Protein AF-A0A533RP71-F1 (afdb_monomer)

Structure (mmCIF, N/CA/C/O backbone):
data_AF-A0A533RP71-F1
#
_entry.id   AF-A0A533RP71-F1
#
loop_
_atom_site.group_PDB
_atom_site.id
_atom_site.type_symbol
_atom_site.label_atom_id
_atom_site.label_alt_id
_atom_site.label_comp_id
_atom_site.label_asym_id
_atom_site.label_entity_id
_atom_site.label_seq_id
_atom_site.pdbx_PDB_ins_code
_atom_site.Cartn_x
_atom_site.Cartn_y
_atom_site.Cartn_z
_atom_site.occupancy
_atom_site.B_iso_or_equiv
_atom_site.auth_seq_id
_atom_site.auth_comp_id
_atom_site.auth_asym_id
_atom_site.auth_atom_id
_atom_site.pdbx_PDB_model_num
ATOM 1 N N . HIS A 1 1 ? -12.028 -6.235 8.389 1.00 89.00 1 HIS A N 1
ATOM 2 C CA . HIS A 1 1 ? -11.910 -6.235 6.922 1.00 89.00 1 HIS A CA 1
ATOM 3 C C . HIS A 1 1 ? -11.869 -4.805 6.426 1.00 89.00 1 HIS A C 1
ATOM 5 O O . HIS A 1 1 ? -12.549 -3.963 7.008 1.00 89.00 1 HIS A O 1
ATOM 11 N N . ILE A 1 2 ? -11.071 -4.540 5.397 1.00 93.75 2 ILE A N 1
ATOM 12 C CA . ILE A 1 2 ? -10.898 -3.216 4.809 1.00 93.75 2 ILE A CA 1
ATOM 13 C C . ILE A 1 2 ? -12.027 -2.959 3.805 1.00 93.75 2 ILE A C 1
ATOM 15 O O . ILE A 1 2 ? -12.148 -3.662 2.807 1.00 93.75 2 ILE A O 1
ATOM 19 N N . THR A 1 3 ? -12.886 -1.978 4.080 1.00 95.50 3 THR A N 1
ATOM 20 C CA . THR A 1 3 ? -14.077 -1.696 3.259 1.00 95.50 3 THR A CA 1
ATOM 21 C C . THR A 1 3 ? -13.779 -0.821 2.044 1.00 95.50 3 THR A C 1
ATOM 23 O O . THR A 1 3 ? -14.321 -1.063 0.967 1.00 95.50 3 THR A O 1
ATOM 26 N N . ASP A 1 4 ? -12.921 0.184 2.203 1.00 94.81 4 ASP A N 1
ATOM 27 C CA . ASP A 1 4 ? -12.465 1.068 1.130 1.00 94.81 4 ASP A CA 1
ATOM 28 C C . ASP A 1 4 ? -10.989 1.417 1.349 1.00 94.81 4 ASP A C 1
ATOM 30 O O . ASP A 1 4 ? -10.543 1.543 2.492 1.00 94.81 4 ASP A O 1
ATOM 34 N N . VAL A 1 5 ? -10.244 1.577 0.255 1.00 95.56 5 VAL A N 1
ATOM 35 C CA . VAL A 1 5 ? -8.827 1.967 0.261 1.00 95.56 5 VAL A CA 1
ATOM 36 C C . VAL A 1 5 ? -8.611 2.999 -0.823 1.00 95.56 5 VAL A C 1
ATOM 38 O O . VAL A 1 5 ? -9.123 2.871 -1.932 1.00 95.56 5 VAL A O 1
ATOM 41 N N . ARG A 1 6 ? -7.848 4.040 -0.498 1.00 94.69 6 ARG A N 1
ATOM 42 C CA . ARG A 1 6 ? -7.461 5.090 -1.438 1.00 94.69 6 ARG A CA 1
ATOM 43 C C . ARG A 1 6 ? -6.002 5.429 -1.217 1.00 94.69 6 ARG A C 1
ATOM 45 O O . ARG A 1 6 ? -5.522 5.360 -0.088 1.00 94.69 6 ARG A O 1
ATOM 52 N N . PHE A 1 7 ? -5.326 5.834 -2.282 1.00 94.50 7 PHE A N 1
ATOM 53 C CA . PHE A 1 7 ? -3.940 6.269 -2.221 1.00 94.50 7 PHE A CA 1
ATOM 54 C C . PHE A 1 7 ? -3.779 7.644 -2.862 1.00 94.50 7 PHE A C 1
ATOM 56 O O . PHE A 1 7 ? -4.541 8.047 -3.741 1.00 94.50 7 PHE A O 1
ATOM 63 N N . GLN A 1 8 ? -2.746 8.349 -2.423 1.00 92.81 8 GLN A N 1
ATOM 64 C CA . GLN A 1 8 ? -2.201 9.512 -3.099 1.00 92.81 8 GLN A CA 1
ATOM 65 C C . GLN A 1 8 ? -0.688 9.336 -3.090 1.00 92.81 8 GLN A C 1
ATOM 67 O O . GLN A 1 8 ? -0.092 9.178 -2.029 1.00 92.81 8 GLN A O 1
ATOM 72 N N . THR A 1 9 ? -0.073 9.329 -4.268 1.00 89.00 9 THR A N 1
ATOM 73 C CA . THR A 1 9 ? 1.368 9.113 -4.415 1.00 89.00 9 THR A CA 1
ATOM 74 C C . THR A 1 9 ? 1.957 10.145 -5.366 1.00 89.00 9 THR A C 1
ATOM 76 O O . THR A 1 9 ? 1.291 10.593 -6.302 1.00 89.00 9 THR A O 1
ATOM 79 N N . LEU A 1 10 ? 3.201 10.536 -5.109 1.00 86.88 10 LEU A N 1
ATOM 80 C CA . LEU A 1 10 ? 4.004 11.375 -5.988 1.00 86.88 10 LEU A CA 1
ATOM 81 C C . LEU A 1 10 ? 5.239 10.564 -6.369 1.00 86.88 10 LEU A C 1
ATOM 83 O O . LEU A 1 10 ? 6.069 10.259 -5.519 1.00 86.88 10 LEU A O 1
ATOM 87 N N . GLY A 1 11 ? 5.365 10.211 -7.642 1.00 83.75 11 GLY A N 1
ATOM 88 C CA . GLY A 1 11 ? 6.479 9.391 -8.092 1.00 83.75 11 GLY A CA 1
ATOM 89 C C . GLY A 1 11 ? 6.415 9.068 -9.574 1.00 83.75 11 GLY A C 1
ATOM 90 O O . GLY A 1 11 ? 5.586 9.593 -10.318 1.00 83.75 11 GLY A O 1
ATOM 91 N N . CYS A 1 12 ? 7.321 8.194 -10.006 1.00 87.19 12 CYS A N 1
ATOM 92 C CA . CYS A 1 12 ? 7.318 7.675 -11.368 1.00 87.19 12 CYS A CA 1
ATOM 93 C C . CYS A 1 12 ? 6.109 6.754 -11.616 1.00 87.19 12 CYS A C 1
ATOM 95 O O . CYS A 1 12 ? 5.443 6.315 -10.679 1.00 87.19 12 CYS A O 1
ATOM 97 N N . GLY A 1 13 ? 5.848 6.411 -12.883 1.00 87.88 13 GLY A N 1
ATOM 98 C CA . GLY A 1 13 ? 4.725 5.537 -13.249 1.00 87.88 13 GLY A CA 1
ATOM 99 C C . GLY A 1 13 ? 4.710 4.198 -12.500 1.00 87.88 13 GLY A C 1
ATOM 100 O O . GLY A 1 13 ? 3.635 3.716 -12.159 1.00 87.88 13 GLY A O 1
ATOM 101 N N . ALA A 1 14 ? 5.882 3.653 -12.150 1.00 86.12 14 ALA A N 1
ATOM 102 C CA . ALA A 1 14 ? 5.981 2.439 -11.341 1.00 86.12 14 ALA A CA 1
ATOM 103 C C . ALA A 1 14 ? 5.397 2.629 -9.932 1.00 86.12 14 ALA A C 1
ATOM 105 O O . ALA A 1 14 ? 4.661 1.767 -9.473 1.00 86.12 14 ALA A O 1
ATOM 106 N N . ALA A 1 15 ? 5.645 3.769 -9.278 1.00 86.38 15 ALA A N 1
ATOM 107 C CA . ALA A 1 15 ? 5.091 4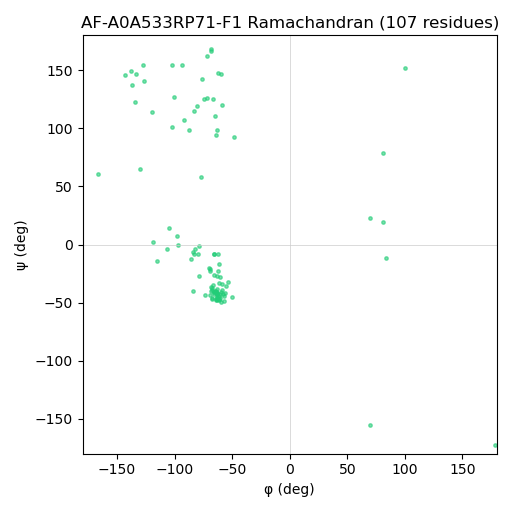.065 -7.954 1.00 86.38 15 ALA A CA 1
ATOM 108 C C . ALA A 1 15 ? 3.561 4.233 -7.985 1.00 86.38 15 ALA A C 1
ATOM 110 O O . ALA A 1 15 ? 2.868 3.848 -7.044 1.00 86.38 15 ALA A O 1
ATOM 111 N N . ILE A 1 16 ? 3.024 4.791 -9.075 1.00 91.12 16 ILE A N 1
ATOM 112 C CA . ILE A 1 16 ? 1.574 4.901 -9.285 1.00 91.12 16 ILE A CA 1
ATOM 113 C C . ILE A 1 16 ? 0.970 3.507 -9.492 1.00 91.12 16 ILE A C 1
ATOM 115 O O . ILE A 1 16 ? -0.036 3.180 -8.864 1.00 91.12 16 ILE A O 1
ATOM 119 N N . ALA A 1 17 ? 1.600 2.677 -10.328 1.00 91.69 17 ALA A N 1
ATOM 120 C CA . ALA A 1 17 ? 1.140 1.324 -10.620 1.00 91.69 17 ALA A CA 1
ATOM 121 C C . ALA A 1 17 ? 1.160 0.423 -9.373 1.00 91.69 17 ALA A C 1
ATOM 123 O O . ALA A 1 17 ? 0.151 -0.209 -9.067 1.00 91.69 17 ALA A O 1
ATOM 124 N N . THR A 1 18 ? 2.259 0.421 -8.609 1.00 91.69 18 THR A N 1
ATOM 125 C CA . THR A 1 18 ? 2.373 -0.366 -7.369 1.00 91.69 18 THR A CA 1
ATOM 126 C C . THR A 1 18 ? 1.358 0.084 -6.326 1.00 91.69 18 THR A C 1
ATOM 128 O O . THR A 1 18 ? 0.691 -0.757 -5.732 1.00 91.69 18 THR A O 1
ATOM 131 N N . SER A 1 19 ? 1.169 1.396 -6.147 1.00 92.69 19 SER A N 1
ATOM 132 C CA . SER A 1 19 ? 0.158 1.926 -5.222 1.00 92.69 19 SER A CA 1
ATOM 133 C C . SER A 1 19 ? -1.254 1.494 -5.624 1.00 92.69 19 SER A C 1
ATOM 135 O O . SER A 1 19 ? -2.017 1.048 -4.773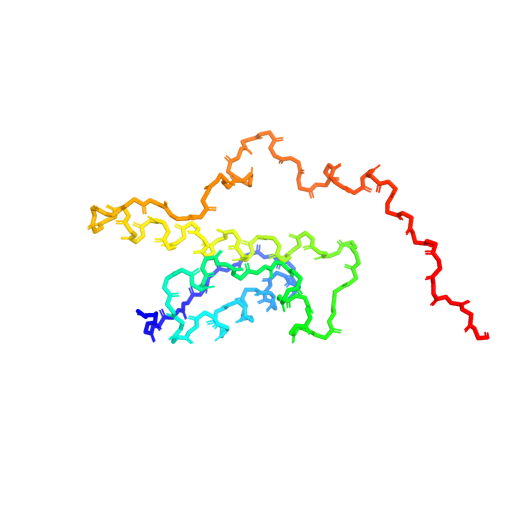 1.00 92.69 19 SER A O 1
ATOM 137 N N . SER A 1 20 ? -1.584 1.563 -6.918 1.00 93.81 20 SER A N 1
ATOM 138 C CA . SER A 1 20 ? -2.886 1.125 -7.429 1.00 93.81 20 SER A CA 1
ATOM 139 C C . SER A 1 20 ? -3.144 -0.354 -7.138 1.00 93.81 20 SER A C 1
ATOM 141 O O . SER A 1 20 ? -4.194 -0.695 -6.596 1.00 93.81 20 SER A O 1
ATOM 143 N N . ILE A 1 21 ? -2.184 -1.227 -7.448 1.00 94.69 21 ILE A N 1
ATOM 144 C CA . ILE A 1 21 ? -2.315 -2.670 -7.217 1.00 94.69 21 ILE A CA 1
ATOM 145 C C . ILE A 1 21 ? -2.447 -2.989 -5.730 1.00 94.69 21 ILE A C 1
ATOM 147 O O . ILE A 1 21 ? -3.353 -3.720 -5.348 1.00 94.69 21 ILE A O 1
ATOM 151 N N . VAL A 1 22 ? -1.622 -2.380 -4.875 1.00 94.81 22 VAL A N 1
ATOM 152 C CA . VAL A 1 22 ? -1.706 -2.570 -3.420 1.00 94.81 22 VAL A CA 1
ATOM 153 C C . VAL A 1 22 ? -3.098 -2.221 -2.893 1.00 94.81 22 VAL A C 1
ATOM 155 O O . VAL A 1 22 ? -3.637 -2.954 -2.064 1.00 94.81 22 VAL A O 1
ATOM 158 N N . THR A 1 23 ? -3.711 -1.137 -3.383 1.00 94.81 23 THR A N 1
ATOM 159 C CA . THR A 1 23 ? -5.070 -0.773 -2.958 1.00 94.81 23 THR A CA 1
ATOM 160 C C . THR A 1 23 ? -6.141 -1.752 -3.425 1.00 94.81 23 THR A C 1
ATOM 162 O O . THR A 1 23 ? -7.061 -2.032 -2.657 1.00 94.81 23 THR A O 1
ATOM 165 N N . GLU A 1 2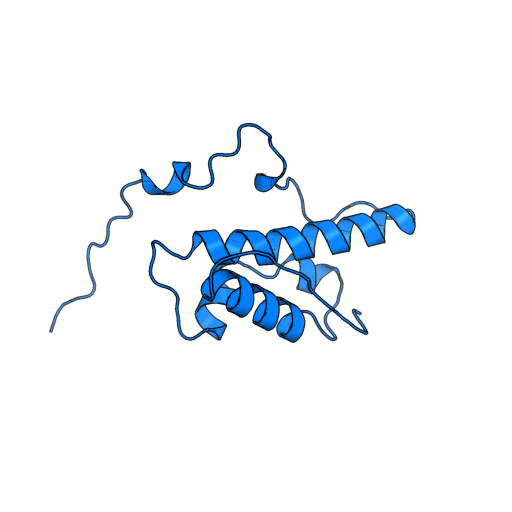4 ? -6.013 -2.302 -4.635 1.00 95.12 24 GLU A N 1
ATOM 166 C CA . GLU A 1 24 ? -6.942 -3.316 -5.143 1.00 95.12 24 GLU A CA 1
ATOM 167 C C . GLU A 1 24 ? -6.790 -4.638 -4.381 1.00 95.12 24 GLU A C 1
ATOM 169 O O . GLU A 1 24 ? -7.790 -5.212 -3.955 1.00 95.12 24 GLU A O 1
ATOM 174 N N . MET A 1 25 ? -5.552 -5.072 -4.115 1.00 94.19 25 MET A N 1
ATOM 175 C CA . MET A 1 25 ? -5.264 -6.275 -3.328 1.00 94.19 25 MET A CA 1
ATOM 176 C C . MET A 1 25 ? -5.809 -6.161 -1.902 1.00 94.19 25 MET A C 1
ATOM 178 O O . MET A 1 25 ? -6.472 -7.071 -1.418 1.00 94.19 25 MET A O 1
ATOM 182 N N . ALA A 1 26 ? -5.563 -5.040 -1.220 1.00 95.44 26 ALA A N 1
ATOM 183 C CA . ALA A 1 26 ? -5.945 -4.870 0.181 1.00 95.44 26 ALA A CA 1
ATOM 184 C C . ALA A 1 26 ? -7.466 -4.760 0.397 1.00 95.44 26 ALA A C 1
ATOM 186 O O . ALA A 1 26 ? -7.960 -4.963 1.512 1.00 95.44 26 ALA A O 1
ATOM 187 N N . LYS A 1 27 ? -8.235 -4.413 -0.640 1.00 95.56 27 LYS A N 1
ATOM 188 C CA . LYS A 1 27 ? -9.676 -4.199 -0.517 1.00 95.56 27 LYS A CA 1
ATOM 189 C C . LYS A 1 27 ? -10.393 -5.509 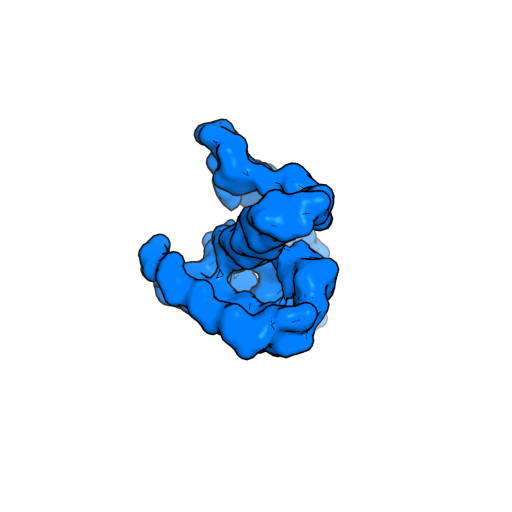-0.184 1.00 95.56 27 LYS A C 1
ATOM 191 O O . LYS A 1 27 ? -10.280 -6.507 -0.882 1.00 95.56 27 LYS A O 1
ATOM 196 N N . GLY A 1 28 ? -11.171 -5.503 0.895 1.00 94.75 28 GLY A N 1
ATOM 197 C CA . GLY A 1 28 ? -11.890 -6.680 1.389 1.00 94.75 28 GLY A CA 1
ATOM 198 C C . GLY A 1 28 ? -11.062 -7.619 2.274 1.00 94.75 28 GLY A C 1
ATOM 199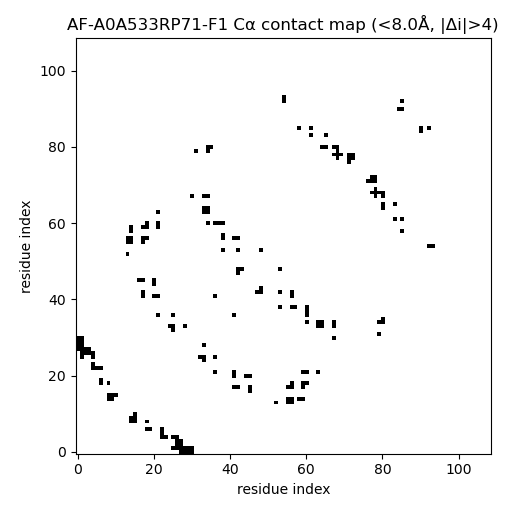 O O . GLY A 1 28 ? -11.658 -8.446 2.964 1.00 94.75 28 GLY A O 1
ATOM 200 N N . MET A 1 29 ? -9.735 -7.464 2.342 1.00 95.44 29 MET A N 1
ATOM 201 C CA . MET A 1 29 ? -8.864 -8.285 3.195 1.00 95.44 29 MET A CA 1
ATOM 202 C C . MET A 1 29 ? -9.019 -7.958 4.688 1.00 95.44 29 MET A C 1
ATOM 204 O O . MET A 1 29 ? -9.561 -6.914 5.077 1.00 95.44 29 MET A O 1
ATOM 208 N N . SER A 1 30 ? -8.560 -8.865 5.556 1.00 96.06 30 SER A N 1
ATOM 209 C CA . SER A 1 30 ? -8.361 -8.566 6.978 1.00 96.06 30 SER A CA 1
ATOM 210 C C . SER A 1 30 ? -7.202 -7.572 7.166 1.00 96.06 30 SER A C 1
ATOM 212 O O . SER A 1 30 ? -6.449 -7.294 6.235 1.00 96.06 30 SER A O 1
ATOM 214 N N . L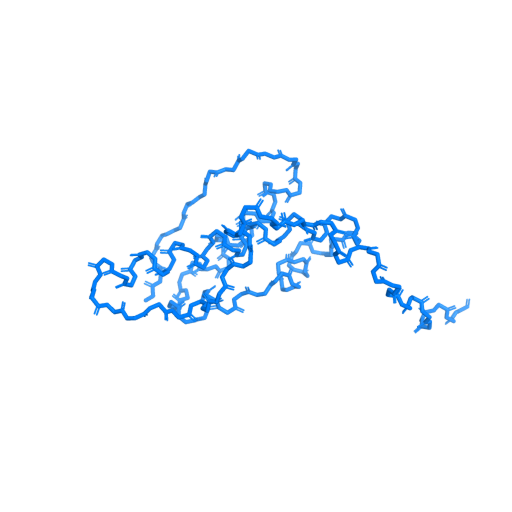EU A 1 31 ? -7.073 -6.994 8.365 1.00 93.62 31 LEU A N 1
ATOM 215 C CA . LEU A 1 31 ? -5.947 -6.093 8.643 1.00 93.62 31 LEU A CA 1
ATOM 216 C C . LEU A 1 31 ? -4.626 -6.869 8.673 1.00 93.62 31 LEU A C 1
ATOM 218 O O . LEU A 1 31 ? -3.620 -6.351 8.199 1.00 93.62 31 LEU A O 1
ATOM 222 N N . GLU A 1 32 ? -4.647 -8.103 9.192 1.00 93.12 32 GLU A N 1
ATOM 223 C CA . GLU A 1 32 ? -3.470 -8.970 9.226 1.00 93.12 32 GLU A CA 1
ATOM 224 C C . GLU A 1 32 ? -3.001 -9.346 7.816 1.00 93.12 32 GLU A C 1
ATOM 226 O O . GLU A 1 32 ? -1.824 -9.177 7.503 1.00 93.12 32 GLU A O 1
ATOM 231 N N . ASP A 1 33 ? -3.919 -9.765 6.942 1.00 94.25 33 ASP A N 1
ATOM 232 C CA . ASP A 1 33 ? -3.575 -10.152 5.568 1.00 94.25 33 ASP A CA 1
ATOM 233 C C . ASP A 1 33 ? -3.071 -8.954 4.757 1.00 94.25 33 ASP A C 1
ATOM 235 O O . ASP A 1 33 ? -2.093 -9.065 4.021 1.00 94.25 33 ASP A O 1
ATOM 239 N N . ALA A 1 34 ? -3.699 -7.786 4.927 1.00 94.19 34 ALA A N 1
ATOM 240 C CA . ALA A 1 34 ? -3.276 -6.566 4.249 1.00 94.19 34 ALA A CA 1
ATOM 241 C C . ALA A 1 34 ? -1.866 -6.126 4.680 1.00 94.19 34 ALA A C 1
ATOM 243 O O . ALA A 1 34 ? -1.065 -5.719 3.840 1.00 94.19 34 ALA A O 1
ATOM 244 N N . ALA A 1 35 ? -1.535 -6.243 5.970 1.00 92.25 35 ALA A N 1
ATOM 245 C CA . ALA A 1 35 ? -0.192 -5.953 6.474 1.00 92.25 35 ALA A CA 1
ATOM 246 C C . ALA A 1 35 ? 0.858 -6.983 6.009 1.00 92.25 35 ALA A C 1
ATOM 248 O O . ALA A 1 35 ? 2.048 -6.663 5.951 1.00 92.25 35 ALA A O 1
ATOM 249 N N . ALA A 1 36 ? 0.430 -8.197 5.652 1.00 92.31 36 ALA A N 1
ATOM 250 C CA . ALA A 1 36 ? 1.292 -9.265 5.152 1.00 92.31 36 ALA A CA 1
ATOM 251 C C . ALA A 1 36 ? 1.584 -9.185 3.641 1.00 92.31 36 ALA A C 1
ATOM 253 O O . ALA A 1 36 ? 2.414 -9.956 3.154 1.00 92.31 36 ALA A O 1
ATOM 254 N N . ILE A 1 37 ? 0.955 -8.262 2.897 1.00 91.75 37 ILE A N 1
ATOM 255 C CA . ILE A 1 37 ? 1.228 -8.073 1.465 1.00 91.75 37 ILE A CA 1
ATOM 256 C C . ILE A 1 37 ? 2.712 -7.744 1.266 1.00 91.75 37 ILE A C 1
ATOM 258 O O . ILE A 1 37 ? 3.240 -6.751 1.777 1.00 91.75 37 ILE A O 1
ATOM 262 N N . SER A 1 38 ? 3.395 -8.598 0.505 1.00 88.06 38 SER A N 1
ATOM 263 C CA . SER A 1 38 ? 4.823 -8.466 0.228 1.00 88.06 38 SER A CA 1
ATOM 264 C C . SER A 1 38 ? 5.095 -7.709 -1.071 1.00 88.06 38 SER A C 1
ATOM 266 O O . SER A 1 38 ? 4.306 -7.735 -2.016 1.00 88.06 38 SER A O 1
ATOM 268 N N . LYS A 1 39 ? 6.277 -7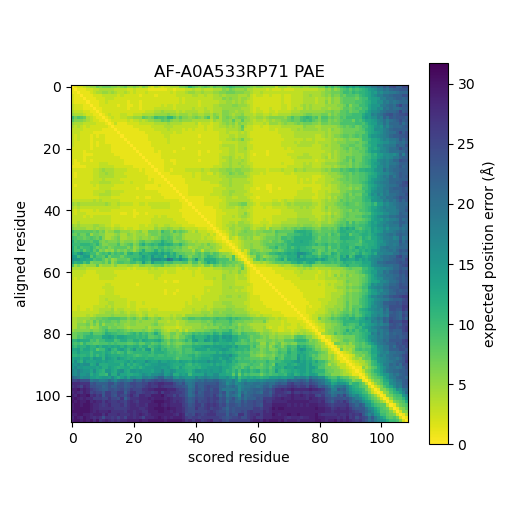.086 -1.146 1.00 85.19 39 LYS A N 1
ATOM 269 C CA . LYS A 1 39 ? 6.768 -6.403 -2.353 1.00 85.19 39 LYS A CA 1
ATOM 270 C C . LYS A 1 39 ? 6.783 -7.316 -3.587 1.00 85.19 39 LYS A C 1
ATOM 272 O O . LYS A 1 39 ? 6.471 -6.868 -4.685 1.00 85.19 39 LYS A O 1
ATOM 277 N N . GLN A 1 40 ? 7.091 -8.602 -3.386 1.00 85.50 40 GLN A N 1
ATOM 278 C CA . GLN A 1 40 ? 7.128 -9.595 -4.455 1.00 85.50 40 GLN A CA 1
ATOM 279 C C . GLN A 1 40 ? 5.732 -9.854 -5.017 1.00 85.50 40 GLN A C 1
ATOM 281 O O . GLN A 1 40 ? 5.555 -9.765 -6.221 1.00 85.50 40 GLN A O 1
ATOM 286 N N . GLN A 1 41 ? 4.725 -10.052 -4.158 1.00 89.50 41 GLN A N 1
ATOM 287 C CA . GLN A 1 41 ? 3.344 -10.243 -4.616 1.00 89.50 41 GLN A CA 1
ATOM 288 C C . GLN A 1 41 ? 2.838 -9.046 -5.429 1.00 89.50 41 GLN A C 1
ATOM 290 O O . GLN A 1 41 ? 2.168 -9.229 -6.436 1.00 89.50 41 GLN A O 1
ATOM 295 N N . VAL A 1 42 ? 3.188 -7.820 -5.026 1.00 90.00 42 VAL A N 1
ATOM 296 C CA . VAL A 1 42 ? 2.826 -6.607 -5.780 1.00 90.00 42 VAL A CA 1
ATOM 297 C C . VAL A 1 42 ? 3.522 -6.568 -7.142 1.00 90.00 42 VAL A C 1
ATOM 299 O O . VAL A 1 42 ? 2.909 -6.177 -8.133 1.00 90.00 42 VAL A O 1
ATOM 302 N N . ALA A 1 43 ? 4.799 -6.955 -7.201 1.00 88.44 43 ALA A N 1
ATOM 303 C CA . ALA A 1 43 ? 5.541 -7.032 -8.454 1.00 88.44 43 ALA A CA 1
ATOM 304 C C . ALA A 1 43 ? 4.972 -8.117 -9.380 1.00 88.44 43 ALA A C 1
ATOM 306 O O . ALA A 1 43 ? 4.796 -7.860 -10.568 1.00 88.44 43 ALA A O 1
ATOM 307 N N . ASP A 1 44 ? 4.640 -9.287 -8.840 1.00 88.94 44 ASP A N 1
ATOM 308 C CA . ASP A 1 44 ? 4.076 -10.410 -9.590 1.00 88.94 44 ASP A CA 1
ATOM 309 C C . ASP A 1 44 ? 2.706 -10.049 -10.181 1.00 88.94 44 ASP A C 1
ATOM 311 O O . ASP A 1 44 ? 2.450 -10.312 -11.355 1.00 88.94 44 ASP A O 1
ATOM 315 N N . GLU A 1 45 ? 1.861 -9.354 -9.415 1.00 90.62 45 GLU A N 1
ATOM 316 C CA . GLU A 1 45 ? 0.542 -8.891 -9.868 1.00 90.62 45 GLU A CA 1
ATOM 317 C C . GLU A 1 45 ? 0.641 -7.836 -10.989 1.00 90.62 45 GLU A C 1
ATOM 319 O O . GLU A 1 45 ? -0.240 -7.723 -11.841 1.00 90.62 45 GLU A O 1
ATOM 324 N N . LEU A 1 46 ? 1.751 -7.090 -11.046 1.00 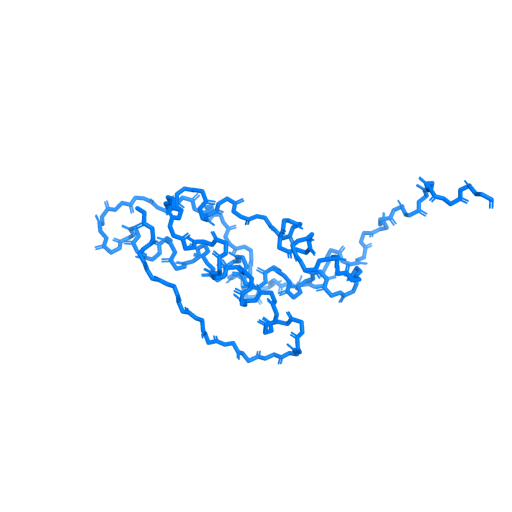87.06 46 LEU A N 1
ATOM 325 C CA . LEU A 1 46 ? 2.066 -6.172 -12.147 1.00 87.06 46 LEU A CA 1
ATOM 326 C C . LEU A 1 46 ? 2.617 -6.878 -13.400 1.00 87.06 46 LEU A C 1
ATOM 328 O O . LEU A 1 46 ? 2.883 -6.211 -14.401 1.00 87.06 46 LEU A O 1
ATOM 332 N N . GLY A 1 47 ? 2.785 -8.204 -13.372 1.00 87.12 47 GLY A N 1
ATOM 333 C CA . GLY A 1 47 ? 3.443 -8.972 -14.433 1.00 87.12 47 GLY A CA 1
ATOM 334 C C . GLY A 1 47 ? 4.972 -8.945 -14.347 1.00 87.12 47 GLY A C 1
ATOM 335 O O . GLY A 1 47 ? 5.651 -9.228 -15.335 1.00 87.12 47 GLY A O 1
ATOM 336 N N . GLY A 1 48 ? 5.510 -8.601 -13.177 1.00 83.31 48 GLY A N 1
ATOM 337 C CA . GLY A 1 48 ? 6.931 -8.446 -12.901 1.00 83.31 48 GLY A CA 1
ATOM 338 C C . GLY A 1 48 ? 7.389 -6.986 -12.920 1.00 83.31 48 GLY A C 1
ATOM 339 O O . GLY A 1 48 ? 6.852 -6.128 -13.622 1.00 83.31 48 GLY A O 1
ATOM 340 N N . LEU A 1 49 ? 8.439 -6.701 -12.151 1.00 76.62 49 LEU A N 1
ATOM 341 C CA . LEU A 1 49 ? 9.151 -5.426 -12.172 1.00 76.62 49 LEU A CA 1
ATOM 342 C C . LEU A 1 49 ? 10.645 -5.692 -12.391 1.00 76.62 49 LEU A C 1
ATOM 344 O O . LEU A 1 49 ? 11.183 -6.639 -11.819 1.00 76.62 49 LEU A O 1
ATOM 348 N N . PRO A 1 50 ? 11.344 -4.869 -13.193 1.00 78.88 50 PRO A N 1
ATOM 349 C CA . PRO A 1 50 ? 12.789 -4.993 -13.318 1.00 78.88 50 PRO A CA 1
ATOM 350 C C . PRO A 1 50 ? 13.462 -4.740 -11.954 1.00 78.88 50 PRO A C 1
ATOM 352 O O . PRO A 1 50 ? 12.965 -3.893 -11.201 1.00 78.88 50 PRO A O 1
ATOM 355 N N . PRO A 1 51 ? 14.606 -5.388 -11.646 1.00 76.56 51 PRO A N 1
ATOM 356 C CA . PRO A 1 51 ? 15.266 -5.295 -10.338 1.00 76.56 51 PRO A CA 1
ATOM 357 C C . PRO A 1 51 ? 15.462 -3.853 -9.851 1.00 76.56 51 PRO A C 1
ATOM 359 O O . PRO A 1 51 ? 15.030 -3.504 -8.756 1.00 76.56 51 PRO A O 1
ATOM 362 N N . ALA A 1 52 ? 15.935 -2.968 -10.734 1.00 71.38 52 ALA A N 1
ATOM 363 C CA . ALA A 1 52 ? 16.149 -1.541 -10.458 1.00 71.38 52 ALA A CA 1
ATOM 364 C C . ALA A 1 52 ? 14.875 -0.739 -10.092 1.00 71.38 52 ALA A C 1
ATOM 366 O O . ALA A 1 52 ? 14.945 0.450 -9.778 1.00 71.38 52 ALA A O 1
ATOM 367 N N . LYS A 1 53 ? 13.678 -1.332 -10.205 1.00 69.81 53 LYS A N 1
ATOM 368 C CA . LYS A 1 53 ? 12.384 -0.722 -9.851 1.00 69.81 53 LYS A CA 1
ATOM 369 C C . LYS A 1 53 ? 11.651 -1.473 -8.745 1.00 69.81 53 LYS A C 1
ATOM 371 O O . LYS A 1 53 ? 10.576 -1.030 -8.341 1.00 69.81 53 LYS A O 1
ATOM 376 N N . MET A 1 54 ? 12.241 -2.532 -8.191 1.00 72.19 54 MET A N 1
ATOM 377 C CA . MET A 1 54 ? 11.671 -3.245 -7.049 1.00 72.19 54 MET A CA 1
ATOM 378 C C . MET A 1 54 ? 11.542 -2.340 -5.820 1.00 72.19 54 MET A C 1
ATOM 380 O O . MET A 1 54 ? 10.547 -2.434 -5.107 1.00 72.19 54 MET A O 1
ATOM 384 N N . HIS A 1 55 ? 12.439 -1.372 -5.610 1.00 66.06 55 HIS A N 1
ATOM 385 C CA . HIS A 1 55 ? 12.309 -0.407 -4.508 1.00 66.06 55 HIS A CA 1
ATOM 386 C C . HIS A 1 55 ? 11.013 0.437 -4.584 1.00 66.06 55 HIS A C 1
ATOM 388 O O . HIS A 1 55 ? 10.468 0.830 -3.556 1.00 66.06 55 HIS A O 1
ATOM 394 N N . CYS A 1 56 ? 10.448 0.670 -5.780 1.00 60.91 56 CYS A N 1
ATOM 395 C CA . CYS A 1 56 ? 9.175 1.392 -5.937 1.00 60.91 56 CYS A CA 1
ATOM 396 C C . CYS A 1 56 ? 7.966 0.595 -5.407 1.00 60.91 56 CYS A C 1
ATOM 398 O O . CYS A 1 56 ? 6.921 1.180 -5.116 1.00 60.91 56 CYS A O 1
ATOM 400 N N . SER A 1 57 ? 8.087 -0.731 -5.289 1.00 61.72 57 SER A N 1
ATOM 401 C CA . SER A 1 57 ? 7.058 -1.584 -4.677 1.00 61.72 57 SER A CA 1
ATOM 402 C C . SER A 1 57 ? 7.105 -1.542 -3.145 1.00 61.72 57 SER A C 1
ATOM 404 O O . SER A 1 57 ? 6.059 -1.637 -2.507 1.00 61.72 57 SER A O 1
ATOM 406 N N . VAL A 1 58 ? 8.282 -1.270 -2.565 1.00 68.38 58 VAL A N 1
ATOM 407 C CA . VAL A 1 58 ? 8.490 -1.148 -1.110 1.00 68.38 58 VAL A CA 1
ATOM 408 C C . VAL A 1 58 ? 7.686 0.018 -0.534 1.00 68.38 58 VAL A C 1
ATOM 410 O O . VAL A 1 58 ? 7.019 -0.134 0.485 1.00 68.38 58 VAL A O 1
ATOM 413 N N . LEU A 1 59 ? 7.662 1.161 -1.228 1.00 80.25 59 LEU A N 1
ATOM 414 C CA . LEU A 1 59 ? 6.971 2.362 -0.748 1.00 80.25 59 LEU A CA 1
ATOM 415 C C . LEU A 1 59 ? 5.453 2.159 -0.601 1.00 80.25 59 LEU A C 1
ATOM 417 O O . LEU A 1 59 ? 4.850 2.645 0.355 1.00 80.25 59 LEU A O 1
ATOM 421 N N . ALA A 1 60 ? 4.832 1.419 -1.523 1.00 86.31 60 ALA A N 1
ATOM 422 C CA . ALA A 1 60 ? 3.395 1.161 -1.483 1.00 86.31 60 ALA A CA 1
ATOM 423 C C . ALA A 1 60 ? 3.024 0.159 -0.374 1.00 86.31 60 ALA A C 1
ATOM 425 O O . ALA A 1 60 ? 2.071 0.396 0.371 1.00 86.31 60 ALA A O 1
ATOM 426 N N . THR A 1 61 ? 3.794 -0.925 -0.219 1.00 88.88 61 THR A N 1
ATOM 427 C CA . THR A 1 61 ? 3.554 -1.916 0.843 1.00 88.88 61 THR A CA 1
ATOM 428 C C . THR A 1 61 ? 3.809 -1.346 2.234 1.00 88.88 61 THR A C 1
ATOM 430 O O . THR A 1 61 ? 3.037 -1.604 3.156 1.00 88.88 61 THR A O 1
ATOM 433 N N . ASP A 1 62 ? 4.849 -0.526 2.391 1.00 89.12 62 ASP A N 1
ATOM 434 C CA . ASP A 1 62 ? 5.159 0.121 3.667 1.00 89.12 62 ASP A CA 1
ATOM 435 C C . ASP A 1 62 ? 4.103 1.170 4.027 1.00 89.12 62 ASP A C 1
ATOM 437 O O . ASP A 1 62 ? 3.650 1.229 5.170 1.00 89.12 62 ASP A O 1
ATOM 441 N N . GLY A 1 63 ? 3.630 1.944 3.043 1.00 90.38 63 GLY A N 1
ATOM 442 C CA . GLY A 1 63 ? 2.526 2.882 3.237 1.00 90.38 63 GLY A CA 1
ATOM 443 C C . GLY A 1 63 ? 1.247 2.198 3.731 1.00 90.38 63 GLY A C 1
ATOM 444 O O . GLY A 1 63 ? 0.598 2.697 4.652 1.00 90.38 63 GLY A O 1
ATOM 445 N N . LEU A 1 64 ? 0.907 1.030 3.172 1.00 92.62 64 LEU A N 1
ATOM 446 C CA . LEU A 1 64 ? -0.247 0.247 3.619 1.00 92.62 64 LEU A CA 1
ATOM 447 C C . LEU A 1 64 ? -0.085 -0.233 5.068 1.00 92.62 64 LEU A C 1
ATOM 449 O O . LEU A 1 64 ? -1.002 -0.070 5.872 1.00 92.62 64 LEU A O 1
ATOM 453 N N . LYS A 1 65 ? 1.084 -0.775 5.415 1.00 93.12 65 LYS A N 1
ATOM 454 C CA . LYS A 1 65 ? 1.408 -1.219 6.777 1.00 93.12 65 LYS A CA 1
ATOM 455 C C . LYS A 1 65 ? 1.276 -0.094 7.801 1.00 93.12 65 LYS A C 1
ATOM 457 O O . LYS A 1 65 ? 0.585 -0.241 8.807 1.00 93.12 65 LYS A O 1
ATOM 462 N N . VAL A 1 66 ? 1.855 1.070 7.504 1.00 92.56 66 VAL A N 1
ATOM 463 C CA . VAL A 1 66 ? 1.750 2.256 8.367 1.00 92.56 66 VAL A CA 1
ATOM 464 C C . VAL A 1 66 ? 0.291 2.683 8.542 1.00 92.56 66 VAL A C 1
ATOM 466 O O . VAL A 1 66 ? -0.118 3.006 9.657 1.00 92.56 66 VAL A O 1
ATOM 469 N N . ALA A 1 67 ? -0.516 2.650 7.478 1.00 93.06 67 ALA A N 1
ATOM 470 C CA . ALA A 1 67 ? -1.938 2.977 7.559 1.00 93.06 67 ALA A CA 1
ATOM 471 C C . ALA A 1 67 ? -2.726 1.978 8.430 1.00 93.06 67 ALA A C 1
ATOM 473 O O . ALA A 1 67 ? -3.583 2.389 9.218 1.00 93.06 67 ALA A O 1
ATOM 474 N N . VAL A 1 68 ? -2.426 0.678 8.326 1.00 93.62 68 VAL A N 1
ATOM 475 C CA . VAL A 1 68 ? -3.028 -0.367 9.170 1.00 93.62 68 VAL A CA 1
ATOM 476 C C . VAL A 1 68 ? -2.642 -0.175 10.638 1.00 93.62 68 VAL A C 1
ATOM 478 O O . VAL A 1 68 ? -3.515 -0.179 11.507 1.00 93.62 68 VAL A O 1
ATOM 481 N N . ASP A 1 69 ? -1.364 0.056 10.927 1.00 93.12 69 ASP A N 1
ATOM 482 C CA . ASP A 1 69 ? -0.885 0.280 12.292 1.00 93.12 69 ASP A CA 1
ATOM 483 C C . ASP A 1 69 ? -1.465 1.557 12.911 1.00 93.12 69 ASP A C 1
ATOM 485 O O . ASP A 1 69 ? -1.844 1.559 14.083 1.00 93.12 69 ASP A O 1
ATOM 489 N N . ASP A 1 70 ? -1.566 2.645 12.145 1.00 93.12 70 ASP A N 1
ATOM 490 C CA . ASP A 1 70 ? -2.213 3.882 12.590 1.00 93.12 70 ASP A CA 1
ATOM 491 C C . ASP A 1 70 ? -3.690 3.643 12.939 1.00 93.12 70 ASP A C 1
ATOM 493 O O . ASP A 1 70 ? -4.166 4.083 13.992 1.00 93.12 70 ASP A O 1
ATOM 497 N N . PHE A 1 71 ? -4.405 2.872 12.115 1.00 93.44 71 PHE A N 1
ATOM 498 C CA . PHE A 1 71 ? -5.774 2.465 12.419 1.00 93.44 71 PHE A CA 1
ATOM 499 C C . PHE A 1 71 ? -5.853 1.655 13.720 1.00 93.44 71 PHE A C 1
ATOM 501 O O . PHE A 1 71 ? -6.702 1.947 14.565 1.00 93.44 71 PHE A O 1
ATOM 508 N N . LEU A 1 72 ? -4.970 0.671 13.918 1.00 92.12 72 LEU A N 1
ATOM 509 C CA . LEU A 1 72 ? -4.936 -0.153 15.132 1.00 92.12 72 LEU A CA 1
ATOM 510 C C . LEU A 1 72 ? -4.668 0.690 16.382 1.00 92.12 72 LEU A C 1
ATOM 512 O O . LEU A 1 72 ? -5.434 0.603 17.345 1.00 92.12 72 LEU A O 1
ATOM 516 N N . LYS A 1 73 ? -3.668 1.578 16.332 1.00 92.44 73 LYS A N 1
ATOM 517 C CA . LYS A 1 73 ? -3.340 2.507 17.426 1.00 92.44 73 LYS A CA 1
ATOM 518 C C . LYS A 1 73 ? -4.531 3.389 17.796 1.00 92.44 73 LYS A C 1
ATOM 520 O O . LYS A 1 73 ? -4.854 3.519 18.976 1.00 92.44 73 LYS A O 1
ATOM 525 N N . LYS A 1 74 ? -5.239 3.943 16.804 1.00 92.12 74 LYS A N 1
ATOM 526 C CA . LYS A 1 74 ? -6.451 4.762 17.019 1.00 92.12 74 LYS A CA 1
ATOM 527 C C . LYS A 1 74 ? -7.595 3.997 17.690 1.00 92.12 74 LYS A C 1
ATOM 529 O O . LYS A 1 74 ? -8.449 4.621 18.313 1.00 92.12 74 LYS A O 1
ATOM 534 N N . HIS A 1 75 ? -7.598 2.669 17.596 1.00 92.50 75 HIS A N 1
ATOM 535 C CA . HIS A 1 75 ? -8.593 1.790 18.214 1.00 92.50 75 HIS A CA 1
ATOM 536 C C . HIS A 1 75 ? -8.061 1.058 19.458 1.00 92.50 75 HIS A C 1
ATOM 538 O O . HIS A 1 75 ? -8.690 0.107 19.920 1.00 92.50 75 HIS A O 1
ATOM 544 N N . GLY A 1 76 ? -6.917 1.483 20.011 1.00 90.88 76 GLY A N 1
ATOM 545 C CA . GLY A 1 76 ? -6.337 0.898 21.224 1.00 90.88 76 GLY A CA 1
ATOM 546 C C . GLY A 1 76 ? -5.794 -0.522 21.041 1.00 90.88 76 GLY A C 1
ATOM 547 O O . GLY A 1 76 ? -5.703 -1.269 22.012 1.00 90.88 76 GLY A O 1
ATOM 548 N N . ARG A 1 77 ? -5.467 -0.911 19.805 1.00 90.56 77 ARG A N 1
ATOM 549 C CA . ARG A 1 77 ? -4.838 -2.194 19.473 1.00 90.56 77 ARG A CA 1
ATOM 550 C C . ARG A 1 77 ? -3.348 -2.004 19.209 1.00 90.56 77 ARG A C 1
ATOM 552 O O . ARG A 1 77 ? -2.900 -0.925 18.823 1.00 90.56 77 ARG A O 1
ATOM 559 N N . GLU A 1 78 ? -2.594 -3.074 19.419 1.00 88.81 78 GLU A N 1
ATOM 560 C CA . GLU A 1 78 ? -1.151 -3.087 19.204 1.00 88.81 78 GLU A CA 1
ATOM 561 C C . GLU A 1 78 ? -0.827 -3.172 17.697 1.00 88.81 78 GLU A C 1
ATOM 563 O O . GLU A 1 78 ? -1.572 -3.832 16.963 1.00 88.81 78 GLU A O 1
ATOM 568 N N . PRO A 1 79 ? 0.226 -2.485 17.213 1.00 88.94 79 PRO A N 1
ATOM 569 C CA . PRO A 1 79 ? 0.662 -2.553 15.817 1.00 88.94 79 PRO A CA 1
ATOM 570 C C . PRO A 1 79 ? 1.042 -3.977 15.410 1.00 88.94 79 PRO A C 1
ATOM 572 O O . PRO A 1 79 ? 1.583 -4.725 16.223 1.00 88.94 79 PRO A O 1
ATOM 575 N N . ILE A 1 80 ? 0.806 -4.335 14.148 1.00 89.44 80 ILE A N 1
ATOM 576 C CA . ILE A 1 80 ? 1.081 -5.690 13.634 1.00 89.44 80 ILE A CA 1
ATOM 577 C C . ILE A 1 80 ? 2.173 -5.714 12.564 1.00 89.44 80 ILE A C 1
ATOM 579 O O . ILE A 1 80 ? 2.700 -6.779 12.258 1.00 89.44 80 ILE A O 1
ATOM 583 N N . SER A 1 81 ? 2.534 -4.557 12.005 1.00 77.94 81 SER A N 1
ATOM 584 C CA . SER A 1 81 ? 3.418 -4.479 10.836 1.00 77.94 81 SER A CA 1
ATOM 585 C C . SER A 1 81 ? 4.910 -4.643 11.144 1.00 77.94 81 SER A C 1
ATOM 587 O O . SER A 1 81 ? 5.716 -4.745 10.219 1.00 77.94 81 SER A O 1
ATOM 589 N N . GLY A 1 82 ? 5.286 -4.679 12.426 1.00 77.62 82 GLY A N 1
ATOM 590 C CA . GLY A 1 82 ? 6.683 -4.712 12.860 1.00 77.62 82 GLY A CA 1
ATOM 591 C C . GLY A 1 82 ? 7.422 -3.392 12.606 1.00 77.62 82 GLY A C 1
ATOM 592 O O . GLY A 1 82 ? 6.820 -2.320 12.558 1.00 77.62 82 GLY A O 1
ATOM 593 N N . GLU A 1 83 ? 8.749 -3.463 12.488 1.00 71.31 83 GLU A N 1
ATOM 594 C CA . GLU A 1 83 ? 9.609 -2.296 12.268 1.00 71.31 83 GLU A CA 1
ATOM 595 C C . GLU A 1 83 ? 9.603 -1.877 10.786 1.00 71.31 83 GLU A C 1
ATOM 597 O O . GLU A 1 83 ? 9.990 -2.641 9.899 1.00 71.31 83 GLU A O 1
ATOM 602 N N . ILE A 1 84 ? 9.151 -0.650 10.510 1.00 76.00 84 ILE A N 1
ATOM 603 C CA . ILE A 1 84 ? 9.120 -0.068 9.163 1.00 76.00 84 ILE A CA 1
ATOM 604 C C . ILE A 1 84 ? 10.468 0.611 8.903 1.00 76.00 84 ILE A C 1
ATOM 606 O O . ILE A 1 84 ? 10.691 1.739 9.341 1.00 76.00 84 ILE A O 1
ATOM 610 N N . LYS A 1 85 ? 11.373 -0.067 8.187 1.00 68.94 85 LYS A N 1
ATOM 611 C CA . LYS A 1 85 ? 12.726 0.450 7.905 1.00 68.94 85 LYS A CA 1
ATOM 612 C C . LYS A 1 85 ? 12.711 1.788 7.164 1.00 68.94 85 LYS A C 1
ATOM 614 O O . LYS A 1 85 ? 13.534 2.641 7.455 1.00 68.94 85 LYS A O 1
ATOM 619 N N . SER A 1 86 ? 11.732 2.008 6.285 1.00 65.69 86 SER A N 1
ATOM 620 C CA . SER A 1 86 ? 11.561 3.268 5.547 1.00 65.69 86 SER A CA 1
ATOM 621 C C . SER A 1 86 ? 11.212 4.480 6.423 1.00 65.69 86 SER A C 1
ATOM 623 O O . SER A 1 86 ? 11.224 5.606 5.931 1.00 65.69 86 SER A O 1
ATOM 625 N N . ALA A 1 87 ? 10.927 4.280 7.714 1.00 68.31 87 ALA A N 1
ATOM 626 C CA . ALA A 1 87 ? 10.757 5.363 8.678 1.00 68.31 87 ALA A CA 1
ATOM 627 C C . ALA A 1 87 ? 12.081 5.834 9.313 1.00 68.31 87 ALA A C 1
ATOM 629 O O . ALA A 1 87 ? 12.088 6.881 9.964 1.00 68.31 87 ALA A O 1
ATOM 630 N N . ASP A 1 88 ? 13.184 5.090 9.155 1.00 70.50 88 ASP A N 1
ATOM 631 C CA . ASP A 1 88 ? 14.501 5.509 9.644 1.00 70.50 88 ASP A CA 1
ATOM 632 C C . ASP A 1 88 ? 15.031 6.668 8.773 1.00 70.50 88 ASP A C 1
ATOM 634 O O . ASP A 1 88 ? 15.111 6.529 7.552 1.00 70.50 88 ASP A O 1
ATOM 638 N N . PRO A 1 89 ? 15.414 7.822 9.351 1.00 70.69 89 PRO A N 1
ATOM 639 C CA . PRO A 1 89 ? 16.023 8.918 8.595 1.00 70.69 89 PRO A CA 1
ATOM 640 C C . PRO A 1 89 ? 17.358 8.556 7.920 1.00 70.69 89 PRO A C 1
ATOM 642 O O . PRO A 1 89 ? 17.793 9.287 7.032 1.00 70.69 89 PRO A O 1
ATOM 645 N N . ASN A 1 90 ? 18.003 7.459 8.324 1.00 76.00 90 ASN A N 1
ATOM 646 C CA . ASN A 1 90 ? 19.195 6.902 7.685 1.00 76.00 90 ASN A CA 1
ATOM 647 C C . ASN A 1 90 ? 18.873 5.753 6.717 1.00 76.00 90 ASN A C 1
ATOM 649 O O . ASN A 1 90 ? 19.795 5.091 6.242 1.00 76.00 90 ASN A O 1
ATOM 653 N N . PHE A 1 91 ? 17.592 5.479 6.449 1.00 69.69 91 PHE A N 1
ATOM 654 C CA . PHE A 1 91 ? 17.199 4.453 5.495 1.00 69.69 91 PHE A CA 1
ATOM 655 C C . PHE A 1 91 ? 17.662 4.838 4.094 1.00 69.69 91 PHE A C 1
ATOM 657 O O . PHE A 1 91 ? 17.133 5.768 3.482 1.00 69.69 91 PHE A O 1
ATOM 664 N N . ASP A 1 92 ? 18.640 4.097 3.588 1.00 69.19 92 ASP A N 1
ATOM 665 C CA . ASP A 1 92 ? 19.025 4.148 2.191 1.00 69.19 92 ASP A CA 1
ATOM 666 C C . ASP A 1 92 ? 18.223 3.082 1.422 1.00 69.19 92 ASP A C 1
ATOM 668 O O . ASP A 1 92 ? 18.493 1.887 1.571 1.00 69.19 92 ASP A O 1
ATOM 672 N N . PRO A 1 93 ? 17.230 3.479 0.602 1.00 61.38 93 PRO A N 1
ATOM 673 C CA . PRO A 1 93 ? 16.433 2.542 -0.186 1.00 61.38 93 PRO A CA 1
ATOM 674 C C . PRO A 1 93 ? 17.247 1.810 -1.265 1.00 61.38 93 PRO A C 1
ATOM 676 O O . PRO A 1 93 ? 16.706 0.900 -1.894 1.00 61.38 93 PRO A O 1
ATOM 679 N N . HIS A 1 94 ? 18.504 2.211 -1.487 1.00 64.88 94 HIS A N 1
ATOM 680 C CA . HIS A 1 94 ? 19.443 1.614 -2.433 1.00 64.88 94 HIS A CA 1
ATOM 681 C C . HIS A 1 94 ? 20.548 0.789 -1.757 1.00 64.88 94 HIS A C 1
ATOM 683 O O . HIS A 1 94 ? 21.318 0.146 -2.463 1.00 64.88 94 HIS A O 1
ATOM 689 N N . ALA A 1 95 ? 20.628 0.743 -0.421 1.00 61.53 95 ALA A N 1
ATOM 690 C CA . ALA A 1 95 ? 21.708 0.022 0.267 1.00 61.53 95 ALA A CA 1
ATOM 691 C C . ALA A 1 95 ? 21.702 -1.495 0.004 1.00 61.53 95 ALA A C 1
ATOM 693 O O . ALA A 1 95 ? 22.758 -2.121 0.026 1.00 61.53 95 ALA A O 1
ATOM 694 N N . ASP A 1 96 ? 20.532 -2.074 -0.285 1.00 53.25 96 ASP A N 1
ATOM 695 C CA . ASP A 1 96 ? 20.399 -3.491 -0.648 1.00 53.25 96 ASP A CA 1
ATOM 696 C C . ASP A 1 96 ? 20.706 -3.755 -2.146 1.00 53.25 96 ASP A C 1
ATOM 698 O O . ASP A 1 96 ? 20.686 -4.904 -2.578 1.00 53.25 96 ASP A O 1
ATOM 702 N N . GLU A 1 97 ? 20.979 -2.725 -2.966 1.00 51.66 97 GLU A N 1
ATOM 703 C CA . GLU A 1 97 ? 21.352 -2.890 -4.387 1.00 51.66 97 GLU A CA 1
ATOM 704 C C . GLU A 1 97 ? 22.854 -3.204 -4.584 1.00 51.66 97 GLU A C 1
ATOM 706 O O . GLU A 1 97 ? 23.255 -3.558 -5.692 1.00 51.66 97 GLU A O 1
ATOM 711 N N . ASP A 1 98 ? 23.665 -3.129 -3.518 1.00 43.72 98 ASP A N 1
ATOM 712 C CA . ASP A 1 98 ? 25.090 -3.509 -3.499 1.00 43.72 98 ASP A CA 1
ATOM 713 C C . ASP A 1 98 ? 25.343 -4.935 -2.958 1.00 43.72 98 ASP A C 1
ATOM 715 O O . ASP A 1 98 ? 26.494 -5.386 -2.934 1.00 43.72 98 ASP A O 1
ATOM 719 N N . GLU A 1 99 ? 24.307 -5.687 -2.552 1.00 42.56 99 GLU A N 1
ATOM 720 C CA . GLU A 1 99 ? 24.473 -7.138 -2.419 1.00 42.56 99 GLU A CA 1
ATOM 721 C C . GLU A 1 99 ? 24.506 -7.756 -3.823 1.00 42.56 99 GLU A C 1
ATOM 723 O O . GLU A 1 99 ? 23.577 -7.547 -4.612 1.00 42.56 99 GLU A O 1
ATOM 728 N N . PRO A 1 100 ? 25.549 -8.535 -4.168 1.00 43.31 100 PRO A N 1
ATOM 729 C CA . PRO A 1 100 ? 25.529 -9.340 -5.371 1.00 43.31 100 PRO A CA 1
ATOM 730 C C . PRO A 1 100 ? 24.409 -10.368 -5.208 1.00 43.31 100 PRO A C 1
ATOM 732 O O . PRO A 1 100 ? 24.590 -11.435 -4.630 1.00 43.31 100 PRO A O 1
ATOM 735 N N . HIS A 1 101 ? 23.224 -10.047 -5.718 1.00 45.97 101 HIS A N 1
ATOM 736 C CA . HIS A 1 101 ? 22.291 -11.073 -6.128 1.00 45.97 101 HIS A CA 1
ATOM 737 C C . HIS A 1 101 ? 22.983 -11.813 -7.267 1.00 45.97 101 HIS A C 1
ATOM 739 O O . HIS A 1 101 ? 23.009 -11.324 -8.398 1.00 45.97 101 HIS A O 1
ATOM 745 N N . ASP A 1 102 ? 23.594 -12.952 -6.937 1.00 39.44 102 ASP A N 1
ATOM 746 C CA . ASP A 1 102 ? 23.981 -13.983 -7.888 1.00 39.44 102 ASP A CA 1
ATOM 747 C C . ASP A 1 102 ? 22.772 -14.260 -8.793 1.00 39.44 102 ASP A C 1
ATOM 749 O O . ASP A 1 102 ? 21.886 -15.058 -8.489 1.00 39.44 102 ASP A O 1
ATOM 753 N N . HIS A 1 103 ? 22.711 -13.557 -9.922 1.00 46.50 103 HIS A N 1
ATOM 754 C CA . HIS A 1 103 ? 21.978 -13.977 -11.103 1.00 46.50 103 HIS A CA 1
ATOM 755 C C . HIS A 1 103 ? 22.822 -15.053 -11.794 1.00 46.50 103 HIS A C 1
ATOM 757 O O . HIS A 1 103 ? 23.209 -14.907 -12.951 1.00 46.50 103 HIS A O 1
ATOM 763 N N . ASP A 1 104 ? 23.126 -16.124 -11.067 1.00 46.19 104 ASP A N 1
ATOM 764 C CA . ASP A 1 104 ? 23.607 -17.353 -11.666 1.00 46.19 104 ASP A CA 1
ATOM 765 C C . ASP A 1 104 ? 22.433 -18.334 -11.753 1.00 46.19 104 ASP A C 1
ATOM 767 O O . ASP A 1 104 ? 21.726 -18.606 -10.784 1.00 46.19 104 ASP A O 1
ATOM 771 N N . GLU A 1 105 ? 22.253 -18.835 -12.974 1.00 52.62 105 GLU A N 1
ATOM 772 C CA . GLU A 1 105 ? 21.509 -20.044 -13.320 1.00 52.62 105 GLU A CA 1
ATOM 773 C C . GLU A 1 105 ? 19.968 -19.975 -13.432 1.00 52.62 105 GLU A C 1
ATOM 775 O O . GLU A 1 105 ? 19.218 -20.472 -12.598 1.00 52.62 105 GLU A O 1
ATOM 780 N N . ALA A 1 106 ? 19.489 -19.445 -14.567 1.00 46.56 106 ALA A N 1
ATOM 781 C CA . ALA A 1 106 ? 18.459 -20.112 -15.389 1.00 46.56 106 ALA A CA 1
ATOM 782 C C . ALA A 1 106 ? 18.33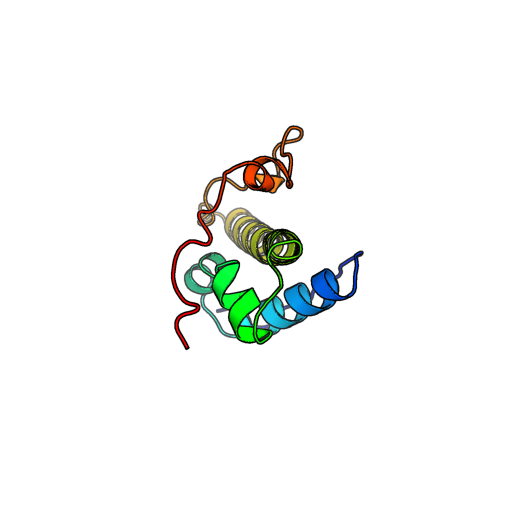9 -19.451 -16.778 1.00 46.56 106 ALA A C 1
ATOM 784 O O . ALA A 1 106 ? 17.292 -18.936 -17.166 1.00 46.56 106 ALA A O 1
ATOM 785 N N . CYS A 1 107 ? 19.432 -19.461 -17.540 1.00 38.94 107 CYS A N 1
ATOM 786 C CA . CYS A 1 107 ? 19.390 -19.258 -18.988 1.00 38.94 107 CYS A CA 1
ATOM 787 C C . CYS A 1 107 ? 20.196 -20.384 -19.647 1.00 38.94 107 CYS A C 1
ATOM 789 O O . CYS A 1 107 ? 21.250 -20.158 -20.230 1.00 38.94 107 CYS A O 1
ATOM 791 N N . GLU A 1 108 ? 19.714 -21.619 -19.499 1.00 40.25 108 GLU A N 1
ATOM 792 C CA . GLU A 1 108 ? 20.071 -22.701 -20.415 1.00 40.25 108 GLU A CA 1
ATOM 793 C C . GLU A 1 108 ? 18.905 -22.913 -21.386 1.00 40.25 108 GLU A C 1
ATOM 795 O O . GLU A 1 108 ? 17.888 -23.519 -21.042 1.00 40.25 108 GLU A O 1
ATOM 800 N N . LEU A 1 109 ? 19.068 -22.373 -22.597 1.00 41.09 109 LEU A N 1
ATOM 801 C CA . LEU A 1 109 ? 18.484 -22.870 -23.844 1.00 41.09 109 LEU A CA 1
ATOM 802 C C . LEU A 1 109 ? 19.466 -22.604 -24.988 1.00 41.09 109 LEU A C 1
ATOM 804 O O . LEU A 1 109 ? 19.888 -21.435 -25.139 1.00 41.09 109 LEU A O 1
#

Foldseek 3Di:
DAAADDDDDDDPPLLVQLLVQLRVVPHPDDLLVSLVDDLVNSQVVVVHDDPVCSLSNLVNSLVSLVVSQVVQVVVVHHRDNPDNLVPDPPDDSCPVVPPPPPPPDDPDD

Solvent-accessible surface area (backbone atoms only — not comparable to full-atom values): 6745 Å² total; per-residue (Å²): 99,36,86,77,67,86,86,86,83,88,71,57,71,62,38,54,51,33,38,52,50,49,40,61,65,33,44,65,27,43,69,68,60,41,45,62,54,47,47,62,62,52,29,54,76,66,75,53,61,60,77,97,51,48,62,41,29,45,58,37,43,50,50,50,21,53,52,50,28,52,52,27,49,78,69,78,38,77,68,79,58,73,86,64,63,86,72,43,96,81,55,57,86,61,66,74,72,74,55,84,76,76,86,71,86,87,85,89,128

Sequence (109 aa):
HITDVRFQTLGCGAAIATSSIVTEMAKGMSLEDAAAISKQQVADELGGLPPAKMHCSVLATDGLKVAVDDFLKKHGREPISGEIKSADPNFDPHADEDEPHDHDEACEL

Mean predicted aligned error: 8.87 Å

Radius of gyration: 15.43 Å; Cα contacts (8 Å, |Δi|>4): 107; chains: 1; bounding box: 40×34×45 Å

Secondary structure (DSSP, 8-state):
----------S-HHHHHHHHHHHHHHTT--HHHHHT--HHHHHHHTT---GGGTHHHHHHHHHHHHHHHHHHHHTTPPP-S---GGGSTT--TTGGGGS-----S----

Nearest PDB structures (foldseek):
  4eb5-assembly1_C  TM=9.710E-01  e=9.234E-05  Archaeoglobus fulgidus DSM 4304
  4eb5-assembly1_D  TM=9.702E-01  e=3.239E-04  Archaeoglobus fulgidus DSM 4304
  4eb7-assembly1_C  TM=9.726E-01  e=5.112E-04  Archaeoglobus fulgidus DSM 4304
  2z7e-assembly1_B  TM=9.560E-01  e=5.729E-04  Aquifex aeolicus
  4d0p-assembly1_A  TM=4.360E-01  e=9.516E-01  Homo sapiens

pLDDT: mean 80.43, std 16.6, range [38.94, 96.06]